Protein AF-A0AAX0UAE9-F1 (afdb_monomer_lite)

pLDDT: mean 79.08, std 16.44, range [37.56, 95.38]

Radius of gyration: 18.19 Å; chains: 1; bounding box: 33×34×51 Å

Secondary structure (DSSP, 8-state):
-----HHHHHHH-HHHHHHHHHHHHHHHT-GGGTSHHHHHHHHHHH-S---HHHHHHHHTSHHHHHS-HHHHHHHHHHHHHHHH--PPPTTTS--SPPPP-----------

Sequence (111 aa):
MEANNYHSGVLLSSENHRWVTAMDVAIGQAVTLDDPDWRRLLLLMADWKMTPDAMDKIAKCNAYGRLETHTREFIDACAKYYQNGSFPAEKFVPLTLPPLVTSELKVDKRA

Foldseek 3Di:
DDDDPVPVCCVPDPVNVVVVVVVVVCVVPPPLCVPVLSVQLVVLLVPLQLDPVSVVSNCPRPVNVVDDPVVNLLSVQSSCCNPPNRHRDCVNPNPDDDDDCPDPDDPPPDD

InterPro domains:
  IPR021692 Antibacterial effector protein Tle3, C-terminal [PF11678] (1-109)

Organism: Burkholderia pseudomallei (NCBI:txid28450)

Structure (mmCIF, N/CA/C/O backbone):
data_AF-A0AAX0UAE9-F1
#
_entry.id   AF-A0AAX0UAE9-F1
#
loop_
_atom_site.group_PDB
_atom_site.id
_atom_site.type_symbol
_atom_site.label_atom_id
_atom_site.label_alt_id
_atom_site.label_comp_id
_atom_site.label_asym_id
_atom_site.label_entity_id
_atom_site.label_seq_id
_atom_site.pdbx_PDB_ins_code
_atom_site.Cartn_x
_atom_site.Cartn_y
_atom_site.Cartn_z
_atom_site.occupancy
_atom_site.B_iso_or_equiv
_atom_site.auth_seq_id
_atom_site.auth_comp_id
_atom_site.auth_asym_id
_atom_site.auth_atom_id
_atom_site.pdbx_PDB_model_num
ATOM 1 N N . MET A 1 1 ? -9.983 16.183 33.274 1.00 40.25 1 MET A N 1
ATOM 2 C CA . MET A 1 1 ? -10.539 15.999 31.920 1.00 40.25 1 MET A CA 1
ATOM 3 C C . MET A 1 1 ? -9.489 16.528 30.961 1.00 40.25 1 MET A C 1
ATOM 5 O O . MET A 1 1 ? -9.540 17.693 30.606 1.00 40.25 1 MET A O 1
ATOM 9 N N . GLU A 1 2 ? -8.466 15.726 30.660 1.00 42.19 2 GLU A N 1
ATOM 10 C CA . GLU A 1 2 ? -7.508 16.077 29.606 1.00 42.19 2 GLU A CA 1
ATOM 11 C C . GLU A 1 2 ? -7.876 15.311 28.344 1.00 42.19 2 GLU A C 1
ATOM 13 O O . GLU A 1 2 ? -8.128 14.106 28.372 1.00 42.19 2 GLU A O 1
ATOM 18 N N . ALA A 1 3 ? -8.010 16.071 27.265 1.00 48.00 3 ALA A N 1
ATOM 19 C CA . ALA A 1 3 ? -8.507 15.621 25.989 1.00 48.00 3 ALA A CA 1
ATOM 20 C C . ALA A 1 3 ? -7.463 14.741 25.296 1.00 48.00 3 ALA A C 1
ATOM 22 O O . ALA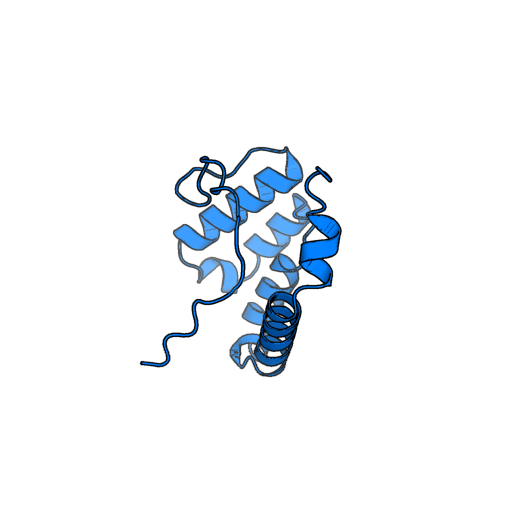 A 1 3 ? -6.388 15.217 24.946 1.00 48.00 3 ALA A O 1
ATOM 23 N N . ASN A 1 4 ? -7.818 13.474 25.069 1.00 53.16 4 ASN A N 1
ATOM 24 C CA . ASN A 1 4 ? -7.497 12.720 23.857 1.00 53.16 4 ASN A CA 1
ATOM 25 C C . ASN A 1 4 ? -6.124 13.023 23.231 1.00 53.16 4 ASN A C 1
ATOM 27 O O . ASN A 1 4 ? -6.032 13.472 22.088 1.00 53.16 4 ASN A O 1
ATOM 31 N N . ASN A 1 5 ? -5.045 12.748 23.960 1.00 46.53 5 ASN A N 1
ATOM 32 C CA . ASN A 1 5 ? -3.706 12.790 23.391 1.00 46.53 5 ASN A CA 1
ATOM 33 C C . ASN A 1 5 ? -3.412 11.462 22.667 1.00 46.53 5 ASN A C 1
ATOM 35 O O . ASN A 1 5 ? -2.624 10.636 23.125 1.00 46.53 5 ASN A O 1
ATOM 39 N N . TYR A 1 6 ? -4.065 11.263 21.517 1.00 53.69 6 TYR A N 1
ATOM 40 C CA . TYR A 1 6 ? -3.836 10.112 20.633 1.00 53.69 6 TYR A CA 1
ATOM 41 C C . TYR A 1 6 ? -2.368 9.994 20.197 1.00 53.69 6 TYR A C 1
ATOM 43 O O . TYR A 1 6 ? -1.879 8.898 19.941 1.00 53.69 6 TYR A O 1
ATOM 51 N N . HIS A 1 7 ? -1.642 11.112 20.132 1.00 49.22 7 HIS A N 1
ATOM 52 C CA . HIS A 1 7 ? -0.281 11.141 19.604 1.00 49.22 7 HIS A CA 1
ATOM 53 C C . HIS A 1 7 ? 0.757 10.536 20.558 1.00 49.22 7 HIS A C 1
ATOM 55 O O . HIS A 1 7 ? 1.636 9.797 20.122 1.00 49.22 7 HIS A O 1
ATOM 61 N N . SER A 1 8 ? 0.649 10.796 21.862 1.00 50.03 8 SER A N 1
ATOM 62 C CA . SER A 1 8 ? 1.576 10.230 22.854 1.00 50.03 8 SER A CA 1
ATOM 63 C C . SER A 1 8 ? 1.217 8.800 23.268 1.00 50.03 8 SER A C 1
ATOM 65 O O . SER A 1 8 ? 2.125 8.020 23.541 1.00 50.03 8 SER A O 1
ATOM 67 N N . GLY A 1 9 ? -0.067 8.415 23.229 1.00 55.53 9 GLY A N 1
ATOM 68 C CA . GLY A 1 9 ? -0.494 7.033 23.491 1.00 55.53 9 GLY A CA 1
ATOM 69 C C . GLY A 1 9 ? 0.062 6.034 22.471 1.00 55.53 9 GLY A C 1
ATOM 70 O O . GLY A 1 9 ? 0.464 4.931 22.836 1.00 55.53 9 GLY A O 1
ATOM 71 N N . VAL A 1 10 ? 0.192 6.449 21.205 1.00 54.91 10 VAL A N 1
ATOM 72 C CA . VAL A 1 10 ? 0.787 5.611 20.154 1.00 54.91 10 VAL A CA 1
ATOM 73 C C . VAL A 1 10 ? 2.279 5.358 20.399 1.00 54.91 10 VAL A C 1
ATOM 75 O O . VAL A 1 10 ? 2.731 4.231 20.206 1.00 54.91 10 VAL A O 1
ATOM 78 N N . LEU A 1 11 ? 3.026 6.373 20.849 1.00 54.28 11 LEU A N 1
ATOM 79 C CA . LEU A 1 11 ? 4.479 6.300 21.063 1.00 54.28 11 LEU A CA 1
ATOM 80 C C . LEU A 1 11 ? 4.873 5.633 22.390 1.00 54.28 11 LEU A C 1
ATOM 82 O O . LEU A 1 11 ? 5.939 5.030 22.477 1.00 54.28 11 LEU A O 1
ATOM 86 N N . LEU A 1 12 ? 4.033 5.743 23.422 1.00 54.62 12 LEU A N 1
ATOM 87 C CA . LEU A 1 12 ? 4.296 5.190 24.758 1.00 54.62 12 LEU A CA 1
ATOM 88 C C . LEU A 1 12 ? 3.758 3.762 24.942 1.00 54.62 12 LEU A C 1
ATOM 90 O O . LEU A 1 12 ? 4.047 3.126 25.958 1.00 54.62 12 LEU A O 1
ATOM 94 N N . SER A 1 13 ? 2.994 3.237 23.979 1.00 65.31 13 SER A N 1
ATOM 95 C CA . SER A 1 13 ? 2.480 1.869 24.037 1.00 65.31 13 SER A CA 1
ATOM 96 C C . SER A 1 13 ? 3.586 0.853 23.735 1.00 65.31 13 SER A C 1
ATOM 98 O O . SER A 1 13 ? 4.096 0.748 22.616 1.00 65.31 13 SER A O 1
ATOM 100 N N . SER A 1 14 ? 3.932 0.049 24.742 1.00 68.25 14 SER A N 1
ATOM 101 C CA . SER A 1 14 ? 4.850 -1.086 24.587 1.00 68.25 14 SER A CA 1
ATOM 102 C C . SER A 1 14 ? 4.316 -2.131 23.601 1.00 68.25 14 SER A C 1
ATOM 104 O O . SER A 1 14 ? 5.101 -2.839 22.973 1.00 68.25 14 SER A O 1
ATOM 106 N N . GLU A 1 15 ? 2.996 -2.212 23.420 1.00 65.38 15 GLU A N 1
ATOM 107 C CA . GLU A 1 15 ? 2.360 -3.086 22.435 1.00 65.38 15 GLU A CA 1
ATOM 108 C C . GLU A 1 15 ? 2.598 -2.587 21.005 1.00 65.38 15 GLU A C 1
ATOM 110 O O . GLU A 1 15 ? 3.038 -3.374 20.167 1.00 65.38 15 GLU A O 1
ATOM 115 N N . ASN A 1 16 ? 2.466 -1.280 20.752 1.00 68.06 16 ASN A N 1
ATOM 116 C CA . ASN A 1 16 ? 2.835 -0.698 19.458 1.00 68.06 16 ASN A CA 1
ATOM 117 C C . ASN A 1 16 ? 4.313 -0.915 19.142 1.00 68.06 16 ASN A C 1
ATOM 119 O O . ASN A 1 16 ? 4.647 -1.348 18.042 1.00 68.06 16 ASN A O 1
ATOM 123 N N . HIS A 1 17 ? 5.204 -0.694 20.111 1.00 71.06 17 HIS A N 1
ATOM 124 C CA . HIS A 1 17 ? 6.627 -0.956 19.908 1.00 71.06 17 HIS A CA 1
ATOM 125 C C . HIS A 1 17 ? 6.891 -2.432 19.577 1.00 71.06 17 HIS A C 1
ATOM 127 O O . HIS A 1 17 ? 7.680 -2.735 18.686 1.00 71.06 17 HIS A O 1
ATOM 133 N N . ARG A 1 18 ? 6.211 -3.369 20.253 1.00 73.06 18 ARG A N 1
ATOM 134 C CA . ARG A 1 18 ? 6.327 -4.806 19.959 1.00 73.06 18 ARG A CA 1
ATOM 135 C C . ARG A 1 18 ? 5.836 -5.153 18.561 1.00 73.06 18 ARG A C 1
ATOM 137 O O . ARG A 1 18 ? 6.465 -5.985 17.917 1.00 73.06 18 ARG A O 1
ATOM 144 N N . TRP A 1 19 ? 4.745 -4.551 18.093 1.00 71.06 19 TRP A N 1
ATOM 145 C CA . TRP A 1 19 ? 4.236 -4.792 16.742 1.00 71.06 19 TRP A CA 1
ATOM 146 C C . TRP A 1 19 ? 5.140 -4.198 15.669 1.00 71.06 19 TRP A C 1
ATOM 148 O O . TRP A 1 19 ? 5.417 -4.884 14.691 1.00 71.06 19 TRP A O 1
ATOM 158 N N . VAL A 1 20 ? 5.679 -2.995 15.884 1.00 71.12 20 VAL A N 1
ATOM 159 C CA . VAL A 1 20 ? 6.679 -2.397 14.986 1.00 71.12 20 VAL A CA 1
ATOM 160 C C . VAL A 1 20 ? 7.942 -3.261 14.940 1.00 71.12 20 VAL A C 1
ATOM 162 O O . VAL A 1 20 ? 8.378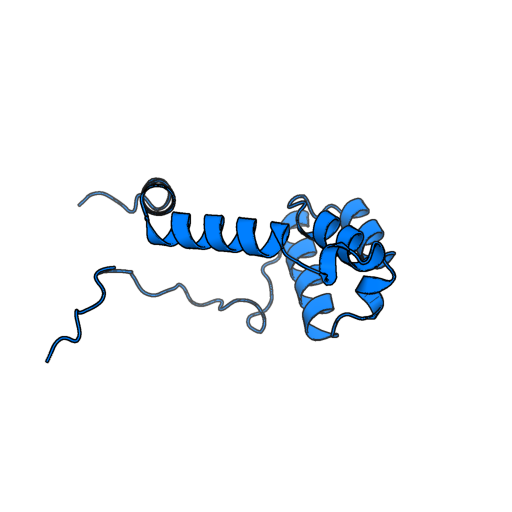 -3.641 13.862 1.00 71.12 20 VAL A O 1
ATOM 165 N N . THR A 1 21 ? 8.474 -3.691 16.090 1.00 74.12 21 THR A N 1
ATOM 166 C CA . THR A 1 21 ? 9.644 -4.589 16.127 1.00 74.12 21 THR A CA 1
ATOM 167 C C . THR A 1 21 ? 9.356 -5.944 15.471 1.00 74.12 21 THR A C 1
ATOM 169 O O . THR A 1 21 ? 10.196 -6.472 14.750 1.00 74.12 21 THR A O 1
ATOM 172 N N . ALA A 1 22 ? 8.178 -6.530 15.704 1.00 73.19 22 ALA A N 1
ATOM 173 C CA . ALA A 1 22 ? 7.795 -7.790 15.072 1.00 73.19 22 ALA A CA 1
ATOM 174 C C . ALA A 1 22 ? 7.674 -7.647 13.548 1.00 73.19 22 ALA A C 1
ATOM 176 O O . ALA A 1 22 ? 8.113 -8.538 12.824 1.00 73.19 22 ALA A O 1
ATOM 177 N N . MET A 1 23 ? 7.128 -6.525 13.070 1.00 75.69 23 MET A N 1
ATOM 178 C CA . MET A 1 23 ? 7.084 -6.172 11.651 1.00 75.69 23 MET A CA 1
ATOM 179 C C . MET A 1 23 ? 8.503 -6.058 11.078 1.00 75.69 23 MET A C 1
ATOM 181 O O . MET A 1 23 ? 8.785 -6.677 10.056 1.00 75.69 23 MET A O 1
ATOM 185 N N . ASP A 1 24 ? 9.409 -5.351 11.758 1.00 73.81 24 ASP A N 1
ATOM 186 C CA . ASP A 1 24 ? 10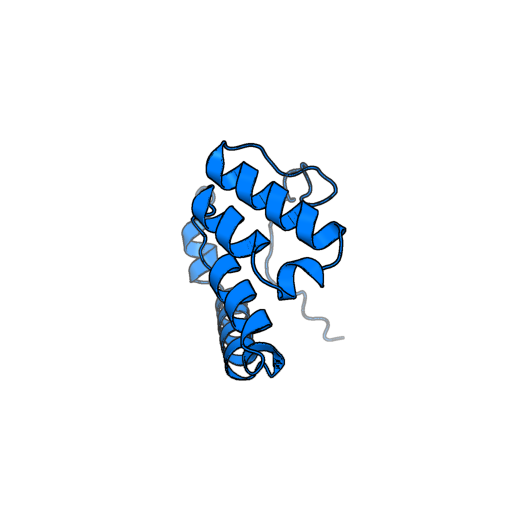.799 -5.181 11.317 1.00 73.81 24 ASP A CA 1
ATOM 187 C C . ASP A 1 24 ? 11.545 -6.521 11.227 1.00 73.81 24 ASP A C 1
ATOM 189 O O . ASP A 1 24 ? 12.224 -6.790 10.235 1.00 73.81 24 ASP A O 1
ATOM 193 N N . VAL A 1 25 ? 11.386 -7.401 12.224 1.00 75.06 25 VAL A N 1
ATOM 194 C CA . VAL A 1 25 ? 11.971 -8.754 12.207 1.00 75.06 25 VAL A CA 1
ATOM 195 C C . VAL A 1 25 ? 11.365 -9.596 11.085 1.00 75.06 25 VAL A C 1
ATOM 197 O O . VAL A 1 25 ? 12.102 -10.259 10.357 1.00 75.06 25 VAL A O 1
ATOM 200 N N . ALA A 1 26 ? 10.042 -9.554 10.911 1.00 74.12 26 ALA A N 1
ATOM 201 C CA . ALA A 1 26 ? 9.361 -10.298 9.858 1.00 74.12 26 ALA A CA 1
ATOM 202 C C . ALA A 1 26 ? 9.815 -9.846 8.465 1.00 74.12 26 ALA A C 1
ATOM 204 O O . ALA A 1 26 ? 10.072 -10.695 7.619 1.00 74.12 26 ALA A O 1
ATOM 205 N N . ILE A 1 27 ? 9.981 -8.538 8.241 1.00 69.69 27 ILE A N 1
ATOM 206 C CA . ILE A 1 27 ? 10.553 -7.982 7.009 1.00 69.69 27 ILE A CA 1
ATOM 207 C C . ILE A 1 27 ? 12.005 -8.452 6.852 1.00 69.69 27 ILE A C 1
ATOM 209 O O . ILE A 1 27 ? 12.356 -8.982 5.805 1.00 69.69 27 ILE A O 1
ATOM 213 N N . GLY A 1 28 ? 12.843 -8.340 7.886 1.00 68.62 28 GLY A N 1
ATOM 214 C CA . GLY A 1 28 ? 14.250 -8.759 7.833 1.00 68.62 28 GLY A CA 1
ATOM 215 C C . GLY A 1 28 ? 14.471 -10.259 7.591 1.00 68.62 28 GLY A C 1
ATOM 216 O O . GLY A 1 28 ? 15.548 -10.649 7.145 1.00 68.62 28 GLY A O 1
ATOM 217 N N . GLN A 1 29 ? 13.466 -11.096 7.864 1.00 75.62 29 GLN A N 1
ATOM 218 C CA . GLN A 1 29 ? 13.497 -12.551 7.661 1.00 75.62 29 GLN A CA 1
ATOM 219 C C . GLN A 1 29 ? 12.557 -13.037 6.545 1.00 75.62 29 GLN A C 1
ATOM 221 O O . GLN A 1 29 ? 12.376 -14.245 6.366 1.00 75.62 29 GLN A O 1
ATOM 226 N N . ALA A 1 30 ? 11.927 -12.128 5.801 1.00 76.75 30 ALA A N 1
ATOM 227 C CA . ALA A 1 30 ? 10.935 -12.489 4.802 1.00 76.75 30 ALA A CA 1
ATOM 228 C C . ALA A 1 30 ? 11.599 -13.095 3.558 1.00 76.75 30 ALA A C 1
ATOM 230 O O . ALA A 1 30 ? 12.150 -12.379 2.727 1.00 76.75 30 ALA A O 1
ATOM 231 N N . VAL A 1 31 ? 11.431 -14.408 3.368 1.00 78.56 31 VAL A N 1
ATOM 232 C CA . VAL A 1 31 ? 11.830 -15.132 2.141 1.00 78.56 31 VAL A CA 1
ATOM 233 C C . VAL A 1 31 ? 11.174 -14.529 0.886 1.00 78.56 31 VAL A C 1
ATOM 235 O O . VAL A 1 31 ? 11.712 -14.598 -0.214 1.00 78.56 31 VAL A O 1
ATOM 238 N N . THR A 1 32 ? 10.021 -13.869 1.025 1.00 75.69 32 THR A N 1
ATOM 239 C CA . THR A 1 32 ? 9.375 -13.136 -0.075 1.00 75.69 32 THR A CA 1
ATOM 240 C C . THR A 1 32 ? 10.186 -11.933 -0.564 1.00 75.69 32 THR A C 1
ATOM 242 O O . THR A 1 32 ? 9.984 -11.510 -1.699 1.00 75.69 32 THR A O 1
ATOM 245 N N . LEU A 1 33 ? 11.115 -11.396 0.236 1.00 81.19 33 LEU A N 1
ATOM 246 C CA . LEU A 1 33 ? 12.029 -10.334 -0.193 1.00 81.19 33 LEU A CA 1
ATOM 247 C C . LEU A 1 33 ? 13.234 -10.857 -0.983 1.00 81.19 33 LEU A C 1
ATOM 249 O O . LEU A 1 33 ? 13.926 -10.050 -1.613 1.00 81.19 33 LEU A O 1
ATOM 253 N N . ASP A 1 34 ? 13.476 -12.169 -1.000 1.00 86.06 34 ASP A N 1
ATOM 254 C CA . ASP A 1 34 ? 14.481 -12.774 -1.879 1.00 86.06 34 ASP A CA 1
ATOM 255 C C . ASP A 1 34 ? 14.020 -12.741 -3.346 1.00 86.06 34 ASP A C 1
ATOM 257 O O . ASP A 1 34 ? 14.843 -12.576 -4.250 1.00 86.06 34 ASP A O 1
ATOM 261 N N . ASP A 1 35 ? 12.703 -12.805 -3.591 1.00 89.88 35 ASP A N 1
ATOM 262 C CA . ASP A 1 35 ? 12.113 -12.600 -4.917 1.00 89.88 35 ASP A CA 1
ATOM 263 C C . ASP A 1 35 ? 12.157 -11.097 -5.283 1.00 89.88 35 ASP A C 1
ATOM 265 O O . ASP A 1 35 ? 11.529 -10.263 -4.616 1.00 89.88 35 ASP A O 1
ATOM 269 N N . PRO A 1 36 ? 12.891 -10.711 -6.346 1.00 90.38 36 PRO A N 1
ATOM 270 C CA . PRO A 1 36 ? 13.071 -9.310 -6.710 1.00 90.38 36 PRO A CA 1
ATOM 271 C C . PRO A 1 36 ? 11.769 -8.621 -7.146 1.00 90.38 36 PRO A C 1
ATOM 273 O O . PRO A 1 36 ? 11.646 -7.409 -6.947 1.00 90.38 36 PRO A O 1
ATOM 276 N N . ASP A 1 37 ? 10.799 -9.355 -7.698 1.00 91.25 37 ASP A N 1
ATOM 277 C CA . ASP A 1 37 ? 9.517 -8.796 -8.133 1.00 91.25 37 ASP A CA 1
ATOM 278 C C . ASP A 1 37 ? 8.611 -8.506 -6.929 1.00 91.25 37 ASP A C 1
ATOM 280 O O . ASP A 1 37 ? 8.003 -7.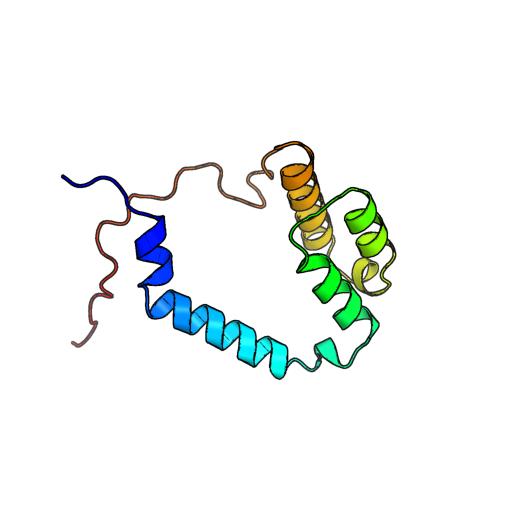432 -6.857 1.00 91.25 37 ASP A O 1
ATOM 284 N N . TRP A 1 38 ? 8.561 -9.416 -5.948 1.00 91.31 38 TRP A N 1
ATOM 285 C CA . TRP A 1 38 ? 7.835 -9.194 -4.691 1.00 91.31 38 TRP A CA 1
ATOM 286 C C . TRP A 1 38 ? 8.472 -8.094 -3.851 1.00 91.31 38 TRP A C 1
ATOM 288 O O . TRP A 1 38 ? 7.769 -7.191 -3.393 1.00 91.31 38 TRP A O 1
ATOM 298 N N . ARG A 1 39 ? 9.802 -8.110 -3.704 1.00 90.62 39 ARG A N 1
ATOM 299 C CA . ARG A 1 39 ? 10.537 -7.059 -2.994 1.00 90.62 39 ARG A CA 1
ATOM 300 C C . ARG A 1 39 ? 10.247 -5.684 -3.582 1.00 90.62 39 ARG A C 1
ATOM 302 O O . ARG A 1 39 ? 9.974 -4.745 -2.841 1.00 90.62 39 ARG A O 1
ATOM 309 N N . ARG A 1 40 ? 10.282 -5.555 -4.912 1.00 92.00 40 ARG A N 1
ATOM 310 C CA . ARG A 1 40 ? 10.001 -4.287 -5.594 1.00 92.00 40 ARG A CA 1
ATOM 311 C C . ARG A 1 40 ? 8.581 -3.796 -5.329 1.00 92.00 40 ARG A C 1
ATOM 313 O O . ARG A 1 40 ? 8.407 -2.620 -5.026 1.00 92.00 40 ARG A O 1
ATOM 320 N N . LEU A 1 41 ? 7.590 -4.678 -5.436 1.00 92.81 41 LEU A N 1
ATOM 321 C CA . LEU A 1 41 ? 6.197 -4.327 -5.176 1.00 92.81 41 LEU A CA 1
ATOM 322 C C . LEU A 1 41 ? 5.999 -3.844 -3.732 1.00 92.81 41 LEU A C 1
ATOM 324 O O . LEU A 1 41 ? 5.427 -2.779 -3.520 1.00 92.81 41 LEU A O 1
ATOM 328 N N . LEU A 1 42 ? 6.515 -4.593 -2.753 1.00 90.25 42 LEU A N 1
ATOM 329 C CA . LEU A 1 42 ? 6.388 -4.257 -1.333 1.00 90.25 42 LEU A CA 1
ATOM 330 C C . LEU A 1 42 ? 7.090 -2.938 -0.989 1.00 90.25 42 LEU A C 1
ATOM 332 O O . LEU A 1 42 ? 6.527 -2.125 -0.262 1.00 90.25 42 LEU A O 1
ATOM 336 N N . LEU A 1 43 ? 8.274 -2.684 -1.558 1.00 89.56 43 LEU A N 1
ATOM 337 C CA . LEU A 1 43 ? 8.980 -1.409 -1.386 1.00 89.56 43 LEU A CA 1
ATOM 338 C C . LEU A 1 43 ? 8.190 -0.226 -1.951 1.00 89.56 43 LEU A C 1
ATOM 340 O O . LEU A 1 43 ? 8.139 0.825 -1.322 1.00 89.56 43 LEU A O 1
ATOM 344 N N . LEU A 1 44 ? 7.562 -0.390 -3.118 1.00 91.56 44 LEU A N 1
ATOM 345 C CA . LEU A 1 44 ? 6.727 0.661 -3.701 1.00 91.56 44 LEU A CA 1
ATOM 346 C C . LEU A 1 44 ? 5.454 0.908 -2.882 1.00 91.56 44 LEU A C 1
ATOM 348 O O . LEU A 1 44 ? 5.040 2.052 -2.757 1.00 91.56 44 LEU A O 1
ATOM 352 N N . MET A 1 45 ? 4.851 -0.136 -2.306 1.00 89.06 45 MET A N 1
ATOM 353 C CA . MET A 1 45 ? 3.683 -0.004 -1.425 1.00 89.06 45 MET A CA 1
ATOM 354 C C . MET A 1 45 ? 4.021 0.629 -0.069 1.00 89.06 45 MET A C 1
ATOM 356 O O . MET A 1 45 ? 3.165 1.273 0.531 1.00 89.06 45 MET A O 1
ATOM 360 N N . ALA A 1 46 ? 5.246 0.426 0.423 1.00 86.06 46 ALA A N 1
ATOM 361 C CA . ALA A 1 46 ? 5.723 1.014 1.672 1.00 86.06 46 ALA A CA 1
ATOM 362 C C . ALA A 1 46 ? 5.975 2.527 1.558 1.00 86.06 46 ALA A C 1
ATOM 364 O O . ALA A 1 46 ? 5.983 3.226 2.573 1.00 86.06 46 ALA A O 1
ATOM 365 N N . ASP A 1 47 ? 6.162 3.048 0.340 1.00 84.94 47 ASP A N 1
ATOM 366 C CA . ASP A 1 47 ? 6.181 4.489 0.114 1.00 84.94 47 ASP A CA 1
ATOM 367 C C . ASP A 1 47 ? 4.761 5.050 0.259 1.00 84.94 47 ASP A C 1
ATOM 369 O O . ASP A 1 47 ? 3.873 4.840 -0.567 1.00 84.94 47 ASP A O 1
ATOM 373 N N . TRP A 1 48 ? 4.541 5.774 1.352 1.00 74.38 48 TRP A N 1
ATOM 374 C CA . TRP A 1 48 ? 3.235 6.314 1.717 1.00 74.38 48 TRP A CA 1
ATOM 375 C C . TRP A 1 48 ? 2.734 7.393 0.747 1.00 74.38 48 TRP A C 1
ATOM 377 O O . TRP A 1 48 ? 1.537 7.686 0.711 1.00 74.38 48 TRP A O 1
ATOM 387 N N . LYS A 1 49 ? 3.623 8.004 -0.050 1.00 79.69 49 LYS A N 1
ATOM 388 C CA . LYS A 1 49 ? 3.246 9.005 -1.053 1.00 79.69 49 LYS A CA 1
ATOM 389 C C . LYS A 1 49 ? 2.754 8.302 -2.315 1.00 79.69 49 LYS A C 1
ATOM 391 O O . LYS A 1 49 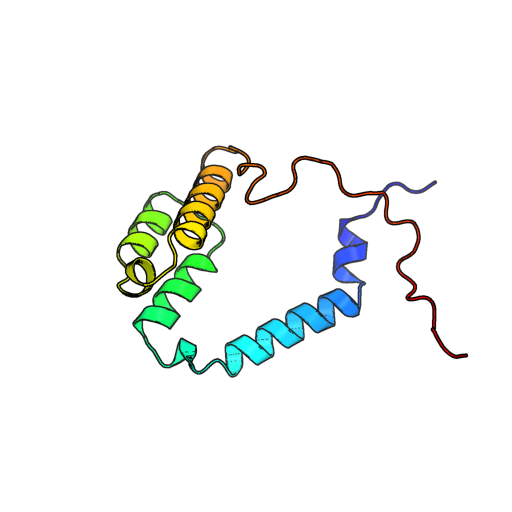? 3.453 8.247 -3.323 1.00 79.69 49 LYS A O 1
ATOM 396 N N . MET A 1 50 ? 1.518 7.807 -2.267 1.00 87.06 50 MET A N 1
ATOM 397 C CA . MET A 1 50 ? 0.829 7.145 -3.383 1.00 87.06 50 MET A CA 1
ATOM 398 C C . MET A 1 50 ? 0.454 8.126 -4.511 1.00 87.06 50 MET A C 1
ATOM 400 O O . MET A 1 50 ? -0.717 8.301 -4.837 1.00 87.06 50 MET A O 1
ATOM 404 N N . THR A 1 51 ? 1.432 8.803 -5.113 1.00 90.56 51 THR A N 1
ATOM 405 C CA . THR A 1 51 ? 1.226 9.673 -6.280 1.00 90.56 51 THR A CA 1
ATOM 406 C C . THR A 1 51 ? 0.776 8.862 -7.505 1.00 90.56 51 THR A C 1
ATOM 408 O O . THR A 1 51 ? 0.958 7.641 -7.532 1.00 90.56 51 THR A O 1
ATOM 411 N N . PRO A 1 52 ? 0.228 9.505 -8.555 1.00 91.38 52 PRO A N 1
ATOM 412 C CA . PRO A 1 52 ? -0.096 8.807 -9.801 1.00 91.38 52 PRO A CA 1
ATOM 413 C C . PRO A 1 52 ? 1.101 8.036 -10.379 1.00 91.38 52 PRO A C 1
ATOM 415 O O . PRO A 1 52 ? 0.960 6.878 -10.766 1.00 91.38 52 PRO A O 1
ATOM 418 N N . ASP A 1 53 ? 2.298 8.630 -10.335 1.00 93.19 53 ASP A N 1
ATOM 419 C CA . ASP A 1 53 ? 3.542 7.987 -10.775 1.00 93.19 53 ASP A CA 1
ATOM 420 C C . ASP A 1 53 ? 3.921 6.779 -9.907 1.00 93.19 53 ASP A C 1
ATOM 422 O O . ASP A 1 53 ? 4.442 5.783 -10.414 1.00 93.19 53 ASP A O 1
ATOM 426 N N . ALA A 1 54 ? 3.690 6.849 -8.592 1.00 92.12 54 ALA A N 1
ATOM 427 C CA . ALA A 1 54 ? 3.917 5.719 -7.694 1.00 92.12 54 ALA A CA 1
ATOM 428 C C . ALA A 1 54 ? 2.959 4.565 -8.019 1.00 92.12 54 ALA A C 1
ATOM 430 O O . ALA A 1 54 ? 3.396 3.420 -8.139 1.00 92.12 54 ALA A O 1
ATOM 431 N N . MET A 1 55 ? 1.679 4.869 -8.256 1.00 93.69 55 MET A N 1
ATOM 432 C CA . MET A 1 55 ? 0.682 3.864 -8.620 1.00 93.69 55 MET A CA 1
ATOM 433 C C . MET A 1 55 ? 0.973 3.219 -9.983 1.00 93.69 55 MET A C 1
ATOM 435 O O . MET A 1 55 ? 0.845 2.004 -10.126 1.00 93.69 55 MET A O 1
ATOM 439 N N . ASP A 1 56 ? 1.438 3.991 -10.969 1.00 94.44 56 ASP A N 1
ATOM 440 C CA . ASP A 1 56 ? 1.880 3.459 -12.264 1.00 94.44 56 ASP A CA 1
ATOM 441 C C . ASP A 1 56 ? 3.072 2.495 -12.108 1.00 94.44 56 ASP A C 1
ATOM 443 O O . ASP A 1 56 ? 3.083 1.402 -12.681 1.00 94.44 56 ASP A O 1
ATOM 447 N N . LYS A 1 57 ? 4.052 2.834 -11.257 1.00 94.56 57 LYS A N 1
ATOM 448 C CA . LYS A 1 57 ? 5.171 1.931 -10.931 1.00 94.56 57 LYS A CA 1
ATOM 449 C C . LYS A 1 57 ? 4.701 0.646 -10.245 1.00 94.56 57 LYS A C 1
ATOM 451 O O . LYS A 1 57 ? 5.239 -0.419 -10.553 1.00 94.56 57 LYS A O 1
ATOM 456 N N . ILE A 1 58 ? 3.726 0.735 -9.338 1.00 93.69 58 ILE A N 1
ATOM 457 C CA . ILE A 1 58 ? 3.121 -0.421 -8.658 1.00 93.69 58 ILE A CA 1
ATOM 458 C C . ILE A 1 58 ? 2.423 -1.324 -9.679 1.00 93.69 58 ILE A C 1
ATOM 460 O O . ILE A 1 58 ? 2.713 -2.518 -9.737 1.00 93.69 58 ILE A O 1
ATOM 464 N N . ALA A 1 59 ? 1.569 -0.754 -10.534 1.00 93.00 59 ALA A N 1
ATOM 465 C CA . ALA A 1 59 ? 0.802 -1.494 -11.535 1.00 93.00 59 ALA A CA 1
ATOM 466 C C . ALA A 1 59 ? 1.690 -2.218 -12.563 1.00 93.00 59 ALA A C 1
ATOM 468 O O . ALA A 1 59 ? 1.321 -3.279 -13.064 1.00 93.00 59 ALA A O 1
ATOM 469 N N . LYS A 1 60 ? 2.879 -1.672 -12.850 1.00 94.50 60 LYS A N 1
ATOM 470 C CA . LYS A 1 60 ? 3.880 -2.267 -13.751 1.00 94.50 60 LYS A CA 1
ATOM 471 C C . LYS A 1 60 ? 4.690 -3.411 -13.133 1.00 94.50 60 LYS A C 1
ATOM 473 O O . LYS A 1 60 ? 5.477 -4.036 -13.840 1.00 94.50 60 LYS A O 1
ATOM 478 N N . CYS A 1 61 ? 4.551 -3.692 -11.838 1.00 93.94 61 CYS A N 1
ATOM 479 C CA . CYS A 1 61 ? 5.249 -4.816 -11.217 1.00 93.94 61 CYS A CA 1
ATOM 480 C C . CYS A 1 61 ? 4.586 -6.146 -11.596 1.00 93.94 61 CYS A C 1
ATOM 482 O O . CYS A 1 61 ? 3.384 -6.314 -11.410 1.00 93.94 61 CYS A O 1
ATOM 484 N N . ASN A 1 62 ? 5.370 -7.141 -12.020 1.00 93.12 62 ASN A N 1
ATOM 485 C CA . ASN A 1 62 ? 4.851 -8.482 -12.336 1.00 93.12 62 ASN A CA 1
ATOM 486 C C . ASN A 1 62 ? 4.083 -9.099 -11.154 1.00 93.12 62 ASN A C 1
ATOM 488 O O . ASN A 1 62 ? 3.026 -9.709 -11.327 1.00 93.12 62 ASN A O 1
ATOM 492 N N . ALA A 1 63 ? 4.593 -8.896 -9.935 1.00 93.00 63 ALA A N 1
ATOM 493 C CA . ALA A 1 63 ? 3.956 -9.350 -8.703 1.00 93.00 63 ALA A CA 1
ATOM 494 C C . ALA A 1 63 ? 2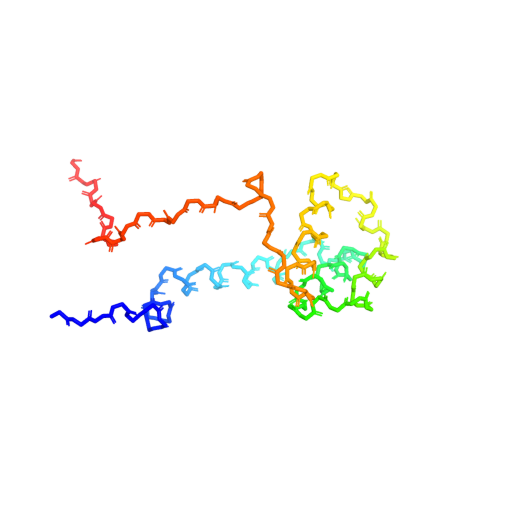.573 -8.720 -8.462 1.00 93.00 63 ALA A C 1
ATOM 496 O O . ALA A 1 63 ? 1.713 -9.362 -7.865 1.00 93.00 63 ALA A O 1
ATOM 497 N N . TYR A 1 64 ? 2.306 -7.517 -8.982 1.00 94.31 64 TYR A N 1
ATOM 498 C CA . TYR A 1 64 ? 1.007 -6.861 -8.828 1.00 94.31 64 TYR A CA 1
ATOM 499 C C . TYR A 1 64 ? -0.107 -7.641 -9.541 1.00 94.31 64 TYR A C 1
ATOM 501 O O . TYR A 1 64 ? -1.200 -7.819 -9.005 1.00 94.31 64 TYR A O 1
ATOM 509 N N . GLY A 1 65 ? 0.182 -8.202 -10.721 1.00 93.12 65 GLY A N 1
ATOM 510 C CA . GLY A 1 65 ? -0.751 -9.071 -11.447 1.00 93.12 65 GLY A CA 1
ATOM 511 C C . GLY A 1 65 ? -1.090 -10.370 -10.703 1.00 93.12 65 GLY A C 1
ATOM 512 O O . GLY A 1 65 ? -2.168 -10.927 -10.909 1.00 93.12 65 GLY A O 1
ATOM 513 N N . ARG A 1 66 ? -0.204 -10.815 -9.804 1.00 93.44 66 ARG A N 1
ATOM 514 C CA . ARG A 1 66 ? -0.364 -12.017 -8.968 1.00 93.44 66 ARG A CA 1
ATOM 515 C C . ARG A 1 66 ? -1.175 -11.760 -7.694 1.00 93.44 66 ARG A C 1
ATOM 517 O O . ARG A 1 66 ? -1.565 -12.722 -7.042 1.00 93.44 66 ARG A O 1
ATOM 524 N N . LEU A 1 67 ? -1.419 -10.497 -7.337 1.00 93.75 67 LEU A N 1
ATOM 525 C CA . LEU A 1 67 ? -2.279 -10.147 -6.210 1.00 93.75 67 LEU A CA 1
ATOM 526 C C . LEU A 1 67 ? -3.737 -10.512 -6.492 1.00 93.75 67 LEU A C 1
ATOM 528 O O . LEU A 1 67 ? -4.221 -10.418 -7.625 1.00 93.75 67 LEU A O 1
ATOM 532 N N . GLU A 1 68 ? -4.458 -10.849 -5.428 1.00 95.38 68 GLU A N 1
ATOM 533 C CA . GLU A 1 68 ? -5.902 -11.016 -5.491 1.00 95.38 68 GLU A CA 1
ATOM 534 C C . GLU A 1 68 ? -6.592 -9.710 -5.899 1.00 95.38 68 GLU A C 1
ATOM 536 O O . GLU A 1 68 ? -6.128 -8.602 -5.606 1.00 95.38 68 GLU A O 1
ATOM 541 N N . THR A 1 69 ? -7.746 -9.835 -6.555 1.00 95.19 69 THR A N 1
ATOM 542 C CA . THR A 1 69 ? -8.532 -8.675 -6.994 1.00 95.19 69 THR A CA 1
ATOM 543 C C . THR A 1 69 ? -8.891 -7.764 -5.823 1.00 95.19 69 THR A C 1
ATOM 545 O O . THR A 1 69 ? -8.719 -6.555 -5.940 1.00 95.19 69 THR A O 1
ATOM 548 N N . HIS A 1 70 ? -9.280 -8.330 -4.674 1.00 94.12 70 HIS A N 1
ATOM 549 C CA . HIS A 1 70 ? -9.573 -7.555 -3.466 1.00 94.12 70 HIS A CA 1
ATOM 550 C C . HIS A 1 70 ? -8.378 -6.694 -3.026 1.00 94.12 70 HIS A C 1
ATOM 552 O O . HIS A 1 70 ? -8.538 -5.505 -2.759 1.00 94.12 70 HIS A O 1
ATOM 558 N N . THR A 1 71 ? -7.168 -7.260 -3.012 1.00 93.12 71 THR A N 1
ATOM 559 C CA . THR A 1 71 ? -5.949 -6.536 -2.629 1.00 93.12 71 THR A CA 1
ATOM 560 C C . THR A 1 71 ? -5.621 -5.418 -3.613 1.00 93.12 71 THR A C 1
ATOM 562 O O . THR A 1 71 ? -5.269 -4.319 -3.195 1.00 93.12 71 THR A O 1
ATOM 565 N N . ARG A 1 72 ? -5.764 -5.660 -4.921 1.00 95.31 72 ARG A N 1
ATOM 566 C CA . ARG A 1 72 ? -5.534 -4.622 -5.938 1.00 95.31 72 ARG A CA 1
ATOM 567 C C . ARG A 1 72 ? -6.519 -3.466 -5.816 1.00 95.31 72 ARG A C 1
ATOM 569 O O . ARG A 1 72 ? -6.099 -2.313 -5.878 1.00 95.31 72 ARG A O 1
ATOM 576 N N . GLU A 1 73 ? -7.799 -3.772 -5.616 1.00 95.38 73 GLU A N 1
ATOM 577 C CA . GLU A 1 73 ? -8.830 -2.760 -5.375 1.00 95.38 73 GLU A CA 1
ATOM 578 C C . GLU A 1 73 ? -8.564 -1.975 -4.086 1.00 95.38 73 GLU A C 1
ATOM 580 O O . GLU A 1 73 ? -8.800 -0.769 -4.044 1.00 95.38 73 GLU A O 1
ATOM 585 N N . PHE A 1 74 ? -8.049 -2.635 -3.044 1.00 94.06 74 PHE A N 1
ATOM 586 C CA . PHE A 1 74 ? -7.699 -1.960 -1.800 1.00 94.06 74 PHE A CA 1
ATOM 587 C C . PHE A 1 74 ? -6.525 -0.992 -1.985 1.00 94.06 74 PHE A C 1
ATOM 589 O O . PHE A 1 74 ? -6.598 0.152 -1.543 1.00 94.06 74 PHE A O 1
ATOM 596 N N . ILE A 1 75 ? -5.474 -1.411 -2.699 1.00 92.94 75 ILE A N 1
ATOM 597 C CA . ILE A 1 75 ? -4.330 -0.548 -3.033 1.00 92.94 75 ILE A CA 1
ATOM 598 C C . ILE A 1 75 ? -4.793 0.680 -3.831 1.00 92.94 75 ILE A C 1
ATOM 600 O O . ILE A 1 75 ? -4.386 1.798 -3.520 1.00 92.94 75 ILE A O 1
ATOM 604 N N . ASP A 1 76 ? -5.679 0.495 -4.814 1.00 93.69 76 ASP A N 1
ATOM 605 C CA . ASP A 1 76 ? -6.268 1.595 -5.588 1.00 93.69 76 ASP A CA 1
ATOM 606 C C . ASP A 1 76 ? -7.102 2.548 -4.711 1.00 93.69 76 ASP A C 1
ATOM 608 O O . ASP A 1 76 ? -6.975 3.769 -4.823 1.00 93.69 76 ASP A O 1
ATOM 612 N N . ALA A 1 77 ? -7.905 2.019 -3.781 1.00 93.75 77 ALA A N 1
ATOM 613 C CA . ALA A 1 77 ? -8.657 2.836 -2.831 1.00 93.75 77 ALA A CA 1
ATOM 614 C C . ALA A 1 77 ? -7.732 3.665 -1.920 1.00 93.75 77 ALA A C 1
ATOM 616 O O . ALA A 1 77 ? -7.971 4.858 -1.726 1.00 93.75 77 ALA A O 1
ATOM 617 N N . CYS A 1 78 ? -6.646 3.070 -1.417 1.00 91.31 78 CYS A N 1
ATOM 618 C CA . CYS A 1 78 ? -5.624 3.777 -0.645 1.00 91.31 78 CYS A CA 1
ATOM 619 C C . CYS A 1 78 ? -4.938 4.869 -1.476 1.00 91.31 78 CYS A C 1
ATOM 621 O O . CYS A 1 78 ? -4.772 5.992 -1.002 1.00 91.31 78 CYS A O 1
ATOM 623 N N . ALA A 1 79 ? -4.578 4.580 -2.729 1.00 92.44 79 ALA A N 1
ATOM 624 C CA . ALA A 1 79 ? -3.966 5.566 -3.612 1.00 92.44 79 ALA A CA 1
ATOM 625 C C . ALA A 1 79 ? -4.893 6.766 -3.853 1.00 92.44 79 ALA A C 1
ATOM 627 O O . ALA A 1 79 ? -4.468 7.912 -3.704 1.00 92.44 79 ALA A O 1
ATOM 628 N N . LYS A 1 80 ? -6.179 6.521 -4.132 1.00 93.44 80 LYS A N 1
ATOM 629 C CA . LYS A 1 80 ? -7.188 7.584 -4.268 1.00 93.44 80 LYS A CA 1
ATOM 630 C C . LYS A 1 80 ? -7.295 8.417 -2.997 1.00 93.44 80 LYS A C 1
ATOM 632 O O . LYS A 1 80 ? -7.243 9.641 -3.085 1.00 93.44 80 LYS A O 1
ATOM 637 N N . TYR A 1 81 ? -7.350 7.775 -1.831 1.00 92.69 81 TYR A N 1
ATOM 638 C CA . TYR A 1 81 ? -7.391 8.473 -0.549 1.00 92.69 81 TYR A CA 1
ATOM 639 C C . TYR A 1 81 ? -6.226 9.458 -0.385 1.00 92.69 81 TYR A C 1
ATOM 641 O O . TYR A 1 81 ? -6.454 10.630 -0.093 1.00 92.69 81 TYR A O 1
ATOM 649 N N . TYR A 1 82 ? -4.991 9.034 -0.656 1.00 90.56 82 TYR A N 1
ATOM 650 C CA . TYR A 1 82 ? -3.824 9.914 -0.538 1.00 90.56 82 TYR A CA 1
ATOM 651 C C . TYR A 1 82 ? -3.733 10.992 -1.628 1.00 90.56 82 TYR A C 1
ATOM 653 O O . TYR A 1 82 ? -3.147 12.045 -1.388 1.00 90.56 82 TYR A O 1
ATOM 661 N N . GLN A 1 83 ? -4.298 10.759 -2.815 1.00 90.81 83 GLN A N 1
ATOM 662 C CA . GLN A 1 83 ? -4.250 11.721 -3.922 1.00 90.81 83 GLN A CA 1
ATOM 663 C C . GLN A 1 83 ? -5.330 12.800 -3.833 1.00 90.81 83 GLN A C 1
ATOM 665 O O . GLN A 1 83 ? -5.074 13.949 -4.185 1.00 90.81 83 GLN A O 1
ATOM 670 N N . ASN A 1 84 ? -6.547 12.438 -3.420 1.00 93.44 84 ASN A N 1
ATOM 671 C CA . ASN A 1 84 ? -7.713 13.318 -3.516 1.00 93.44 84 ASN A CA 1
ATOM 672 C C . ASN A 1 84 ? -8.593 13.347 -2.254 1.00 93.44 84 ASN A C 1
ATOM 674 O O . ASN A 1 84 ? -9.592 14.062 -2.237 1.00 93.44 84 ASN A O 1
ATOM 678 N N . GLY A 1 85 ? -8.242 12.596 -1.205 1.00 91.06 85 GLY A N 1
ATOM 679 C CA . GLY A 1 85 ? -9.001 12.544 0.046 1.00 91.06 85 GLY A CA 1
ATOM 680 C C . GLY A 1 85 ? -10.257 11.667 0.005 1.00 91.06 85 GLY A C 1
ATOM 681 O O . GLY A 1 85 ? -11.038 11.693 0.953 1.00 91.06 85 GLY A O 1
ATOM 682 N N . SER A 1 86 ? -10.479 10.886 -1.059 1.00 92.38 86 SER A N 1
ATOM 683 C CA . SER A 1 86 ? -11.631 9.976 -1.147 1.00 92.38 86 SER A CA 1
ATOM 684 C C . SER A 1 86 ? -11.460 8.800 -0.195 1.00 92.38 86 SER A C 1
ATOM 686 O O . SER A 1 86 ? -10.566 7.975 -0.379 1.00 92.38 86 SER A O 1
ATOM 688 N N . PHE A 1 87 ? -12.322 8.708 0.815 1.00 91.44 87 PHE A N 1
ATOM 689 C CA . PHE A 1 87 ? -12.254 7.627 1.793 1.00 91.44 87 PHE A CA 1
ATOM 690 C C . PHE A 1 87 ? -12.553 6.259 1.142 1.00 91.44 87 PHE A C 1
ATOM 692 O O . PHE A 1 87 ? -13.465 6.174 0.310 1.00 91.44 87 PHE A O 1
ATOM 699 N N . PRO A 1 88 ? -11.819 5.185 1.495 1.00 93.38 88 PRO A N 1
ATOM 700 C CA . PRO A 1 88 ? -12.109 3.841 1.006 1.00 93.38 88 PRO A CA 1
ATOM 701 C C . PRO A 1 88 ? -13.531 3.386 1.353 1.00 93.38 88 PRO A C 1
ATOM 703 O O . PRO A 1 88 ? -14.102 3.777 2.367 1.00 93.38 88 PRO A O 1
ATOM 706 N N . ALA A 1 89 ? -14.104 2.521 0.517 1.00 92.00 89 ALA A N 1
ATOM 707 C CA . ALA A 1 89 ? -15.424 1.953 0.775 1.00 92.00 89 ALA A CA 1
ATOM 708 C C . ALA A 1 89 ? -15.447 1.106 2.062 1.00 92.00 89 ALA A C 1
ATOM 710 O O . ALA A 1 89 ? -14.434 0.524 2.452 1.00 92.00 89 ALA A O 1
ATOM 711 N N . GLU A 1 90 ? -16.636 0.945 2.649 1.00 91.50 90 GLU A N 1
ATOM 712 C CA . GLU A 1 90 ? -16.833 0.224 3.917 1.00 91.50 90 GLU A CA 1
ATOM 713 C C . GLU A 1 90 ? -16.340 -1.233 3.889 1.00 91.50 90 GLU A C 1
ATOM 715 O O . GLU A 1 90 ? -15.903 -1.770 4.903 1.00 91.50 90 GLU A O 1
ATOM 720 N N . LYS A 1 91 ? -16.311 -1.854 2.700 1.00 91.25 91 LYS A N 1
ATOM 721 C CA . LYS A 1 91 ? -15.723 -3.189 2.488 1.00 91.25 91 LYS A CA 1
ATOM 722 C C . LYS A 1 91 ? -14.224 -3.275 2.811 1.00 91.25 91 LYS A C 1
ATOM 724 O O . LYS A 1 91 ? -13.705 -4.379 2.934 1.00 91.25 91 LYS A O 1
ATOM 729 N N . PHE A 1 92 ? -13.531 -2.139 2.880 1.00 90.12 92 PHE A N 1
ATOM 730 C CA . PHE A 1 92 ? -12.109 -2.043 3.204 1.00 90.12 92 PHE A CA 1
ATOM 731 C C . PHE A 1 92 ? -11.865 -1.456 4.590 1.00 90.12 92 PHE A C 1
ATOM 733 O O . PHE A 1 92 ? -10.983 -1.925 5.304 1.00 90.12 92 PHE A O 1
ATOM 740 N N . VAL A 1 93 ? -12.619 -0.420 4.963 1.00 86.94 93 VAL A N 1
ATOM 741 C CA . VAL A 1 93 ? -12.440 0.293 6.231 1.00 86.94 93 VAL A CA 1
ATOM 742 C C . VAL A 1 93 ? -13.814 0.607 6.820 1.00 86.94 93 VAL A C 1
ATOM 744 O O . VAL A 1 93 ? -14.605 1.255 6.137 1.00 86.94 93 VAL A O 1
ATOM 747 N N . PRO A 1 94 ? -14.112 0.207 8.070 1.00 87.12 94 PRO A N 1
ATOM 748 C CA . PRO A 1 94 ? -15.358 0.584 8.728 1.00 87.12 94 PRO A CA 1
ATOM 749 C C . PRO A 1 94 ? -15.549 2.105 8.726 1.00 87.12 94 PRO A C 1
ATOM 751 O O . PRO A 1 94 ? -14.648 2.847 9.117 1.00 87.12 94 PRO A O 1
ATOM 754 N N . LEU A 1 95 ? -16.728 2.572 8.306 1.00 85.25 95 LEU A N 1
ATOM 755 C CA . LEU A 1 95 ? -17.067 4.004 8.309 1.00 85.25 95 LEU A CA 1
ATOM 756 C C . LEU A 1 95 ? -17.585 4.478 9.673 1.00 85.25 95 LEU A C 1
ATOM 758 O O . LEU A 1 95 ? -17.704 5.676 9.929 1.00 85.25 95 LEU A O 1
ATOM 762 N N . THR A 1 96 ? -17.904 3.536 10.558 1.00 86.31 96 THR A N 1
ATOM 763 C CA . THR A 1 96 ? -18.294 3.813 11.936 1.00 86.31 96 THR A CA 1
ATOM 764 C C . THR A 1 96 ? -17.075 4.182 12.770 1.00 86.31 96 THR A C 1
ATOM 766 O O . THR A 1 96 ? -16.054 3.494 12.717 1.00 86.31 96 THR A O 1
ATOM 769 N N . LEU A 1 97 ? -17.203 5.219 13.598 1.00 78.50 97 LEU A N 1
ATOM 770 C CA . LEU A 1 97 ? -16.168 5.568 14.567 1.00 78.50 97 LEU A CA 1
ATOM 771 C C . LEU A 1 97 ? -15.899 4.385 15.512 1.00 78.50 97 LEU A C 1
ATOM 773 O O . LEU A 1 97 ? -16.856 3.766 15.992 1.00 78.50 97 LEU A O 1
ATOM 777 N N . PRO A 1 98 ? -14.626 4.070 15.805 1.00 78.06 98 PRO A N 1
ATOM 778 C CA . PRO A 1 98 ? -14.306 3.054 16.793 1.00 78.06 98 PRO A CA 1
ATOM 779 C C . PRO A 1 98 ? -14.856 3.466 18.170 1.00 78.06 98 PRO A C 1
ATOM 781 O O . PRO A 1 98 ? -14.925 4.661 18.479 1.00 78.06 98 PRO A O 1
ATOM 784 N N . PRO A 1 99 ? -15.260 2.496 19.010 1.00 77.50 99 PRO A N 1
ATOM 785 C CA . PRO A 1 99 ? -15.727 2.791 20.357 1.00 77.50 99 PRO A CA 1
ATOM 786 C C . PRO A 1 99 ? -14.618 3.455 21.178 1.00 77.50 99 PRO A C 1
ATOM 788 O O . PRO A 1 99 ? -13.430 3.208 20.963 1.00 77.50 99 PRO A O 1
ATOM 791 N N . LEU A 1 100 ? -15.012 4.286 22.147 1.00 77.88 100 LEU A N 1
ATOM 792 C CA . LEU A 1 100 ? -14.062 4.924 23.052 1.00 77.88 100 LEU A CA 1
ATOM 793 C C . LEU A 1 100 ? -13.288 3.852 23.829 1.00 77.88 100 LEU A C 1
ATOM 795 O O . LEU A 1 100 ? -13.881 3.056 24.559 1.00 77.88 100 LEU A O 1
ATOM 799 N N . VAL A 1 101 ? -11.963 3.859 23.697 1.00 72.06 101 VAL A N 1
ATOM 800 C CA . VAL A 1 101 ? -11.080 2.992 24.479 1.00 72.06 101 VAL A CA 1
ATOM 801 C C . VAL A 1 101 ? -11.025 3.535 25.907 1.00 72.06 101 VAL A C 1
ATOM 803 O O . VAL A 1 101 ? -10.409 4.564 26.168 1.00 72.06 101 VAL A O 1
ATOM 806 N N . THR A 1 102 ? -11.714 2.871 26.836 1.00 68.06 102 THR A N 1
ATOM 807 C CA . THR A 1 102 ? -11.781 3.271 28.255 1.00 68.06 102 THR A CA 1
ATOM 808 C C . THR A 1 102 ? -10.851 2.460 29.165 1.00 68.06 102 THR A C 1
ATOM 810 O O . THR A 1 102 ? -10.688 2.807 30.332 1.00 68.06 102 THR A O 1
ATOM 813 N N . SER A 1 103 ? -10.223 1.398 28.649 1.00 59.03 103 SER A N 1
ATOM 814 C CA . SER A 1 103 ? -9.240 0.567 29.353 1.00 59.03 103 SER A CA 1
ATOM 815 C C . SER A 1 103 ? -8.404 -0.228 28.344 1.00 59.03 103 SER A C 1
ATOM 817 O O . SER A 1 103 ? -8.969 -0.984 27.557 1.00 59.03 103 SER A O 1
ATOM 819 N N . GLU A 1 104 ? -7.075 -0.101 28.393 1.00 58.75 104 GLU A N 1
ATOM 820 C CA . GLU A 1 104 ? -6.135 -0.955 27.635 1.00 58.75 104 GLU A CA 1
ATOM 821 C C . GLU A 1 104 ? -5.584 -2.128 28.466 1.00 58.75 104 GLU A C 1
ATOM 823 O O . GLU A 1 104 ? -4.768 -2.923 27.998 1.00 58.75 104 GLU A O 1
ATOM 828 N N . LEU A 1 105 ? -6.024 -2.270 29.719 1.00 54.16 105 LEU A N 1
ATOM 829 C CA . LEU A 1 105 ? -5.559 -3.350 30.579 1.00 54.16 105 LEU A CA 1
ATOM 830 C C . LEU A 1 105 ? -6.270 -4.646 30.185 1.00 54.16 105 LEU A C 1
ATOM 832 O O . LEU A 1 105 ? -7.472 -4.809 30.408 1.00 54.16 105 LEU A O 1
ATOM 836 N N . LYS A 1 106 ? -5.508 -5.583 29.604 1.00 49.69 106 LYS A N 1
ATOM 837 C CA . LYS A 1 106 ? -5.925 -6.981 29.450 1.00 49.69 106 LYS A CA 1
ATOM 838 C C . LYS A 1 106 ? -6.374 -7.463 30.826 1.00 49.69 106 LYS A C 1
ATOM 840 O O . LYS A 1 106 ? -5.579 -7.475 31.760 1.00 49.69 106 LYS A O 1
ATOM 845 N N . VAL A 1 107 ? -7.652 -7.819 30.959 1.00 54.56 107 VAL A N 1
ATOM 846 C CA . VAL A 1 107 ? -8.146 -8.486 32.166 1.00 54.56 107 VAL A CA 1
ATOM 847 C C . VAL A 1 107 ? -7.329 -9.764 32.300 1.00 54.56 107 VAL A C 1
ATOM 849 O O . VAL A 1 107 ? -7.452 -10.661 31.464 1.00 54.56 107 VAL A O 1
ATOM 852 N N . ASP A 1 108 ? -6.453 -9.808 33.301 1.00 46.66 108 ASP A N 1
ATOM 853 C CA . ASP A 1 108 ? -5.653 -10.979 33.627 1.00 46.66 108 ASP A CA 1
ATOM 854 C C . ASP A 1 108 ? -6.623 -12.130 33.919 1.00 46.66 108 ASP A C 1
ATOM 856 O O . ASP A 1 108 ? -7.232 -12.212 34.985 1.00 46.66 108 ASP A O 1
ATOM 860 N N . LYS A 1 109 ? -6.825 -13.021 32.943 1.00 46.81 109 LYS A N 1
ATOM 861 C CA . LYS A 1 109 ? -7.535 -14.282 33.163 1.00 46.81 109 LYS A CA 1
ATOM 862 C C . LYS A 1 109 ? -6.570 -15.248 33.841 1.00 46.81 109 LYS A C 1
ATOM 864 O O . LYS A 1 109 ? -6.086 -16.190 33.222 1.00 46.81 109 LYS A O 1
ATOM 869 N N . ARG A 1 110 ? -6.271 -14.992 35.113 1.00 41.78 110 ARG A N 1
ATOM 870 C CA . ARG A 1 110 ? -5.765 -16.008 36.037 1.00 41.78 110 ARG A CA 1
ATOM 871 C C . ARG A 1 110 ? -6.900 -16.356 36.992 1.00 41.78 110 ARG A C 1
ATOM 873 O O . ARG A 1 110 ? -7.159 -15.620 37.938 1.00 41.78 110 ARG A O 1
ATOM 880 N N . ALA A 1 111 ? -7.592 -17.442 36.664 1.00 37.56 111 ALA A N 1
ATOM 881 C CA . ALA A 1 111 ? -8.401 -18.227 37.588 1.00 37.56 111 ALA A CA 1
ATOM 882 C C . ALA A 1 111 ? -7.662 -19.544 37.839 1.00 37.56 111 ALA A C 1
ATOM 884 O O . ALA A 1 111 ? -7.063 -20.050 36.859 1.00 37.56 111 ALA A O 1
#